Protein AF-A0A3E1ELD4-F1 (afdb_monomer_lite)

pLDDT: mean 86.4, std 18.81, range [37.28, 98.56]

Secondary structure (DSSP, 8-state):
----------------------HHHHHHHHHHHIIIIISSTTSHHHHHHTT---HHHHHHHHHHHHHHHHSPPSSS-HHHHHHHHHHHHHHHHHHHTT-TTHHHHHHHH--HHHHHHHHSPPP-

Structure (mmCIF, N/CA/C/O backbone):
data_AF-A0A3E1ELD4-F1
#
_entry.id   AF-A0A3E1ELD4-F1
#
loop_
_atom_site.group_PDB
_atom_site.id
_atom_site.type_symbol
_atom_site.label_atom_id
_atom_site.label_alt_id
_atom_site.label_comp_id
_atom_site.label_asym_id
_atom_site.label_entity_id
_atom_site.label_seq_id
_atom_site.pdbx_PDB_ins_code
_atom_site.Cartn_x
_atom_site.Cartn_y
_atom_site.Cartn_z
_atom_site.occupancy
_atom_site.B_iso_or_equiv
_atom_site.auth_seq_id
_atom_site.auth_comp_id
_atom_site.auth_asym_id
_atom_site.auth_atom_id
_atom_site.pdbx_PDB_model_num
ATOM 1 N N . MET A 1 1 ? 0.627 -42.404 -45.922 1.00 48.47 1 MET A N 1
ATOM 2 C CA . MET A 1 1 ? 2.075 -42.114 -46.015 1.00 48.47 1 MET A CA 1
ATOM 3 C C . MET A 1 1 ? 2.320 -41.205 -47.211 1.00 48.47 1 MET A C 1
ATOM 5 O O . MET A 1 1 ? 2.307 -41.692 -48.334 1.00 48.47 1 MET A O 1
ATOM 9 N N . THR A 1 2 ? 2.527 -39.903 -46.991 1.00 37.28 2 THR A N 1
ATOM 10 C CA . THR A 1 2 ? 2.892 -38.968 -48.072 1.00 37.28 2 THR A CA 1
ATOM 11 C C . THR A 1 2 ? 3.695 -37.777 -47.528 1.00 37.28 2 THR A C 1
ATOM 13 O O . THR A 1 2 ? 3.138 -36.811 -47.035 1.00 37.28 2 THR A O 1
ATOM 16 N N . LYS A 1 3 ? 5.024 -37.938 -47.601 1.00 43.53 3 LYS A N 1
ATOM 17 C CA . LYS A 1 3 ? 6.091 -36.991 -47.996 1.00 43.53 3 LYS A CA 1
ATOM 18 C C . LYS A 1 3 ? 6.227 -35.597 -47.328 1.00 43.53 3 LYS A C 1
ATOM 20 O O . LYS A 1 3 ? 5.395 -34.715 -47.468 1.00 43.53 3 LYS A O 1
ATOM 25 N N . PHE A 1 4 ? 7.417 -35.422 -46.740 1.00 55.38 4 PHE A N 1
ATOM 26 C CA . PHE A 1 4 ? 8.136 -34.211 -46.303 1.00 55.38 4 PHE A CA 1
ATOM 27 C C . PHE A 1 4 ? 8.466 -33.198 -47.428 1.00 55.38 4 PHE A C 1
ATOM 29 O O . PHE A 1 4 ? 8.809 -33.632 -48.530 1.00 55.38 4 PHE A O 1
ATOM 36 N N . LYS A 1 5 ? 8.525 -31.892 -47.088 1.00 43.91 5 LYS A N 1
ATOM 37 C CA . LYS A 1 5 ? 9.580 -30.890 -47.443 1.00 43.91 5 LYS A CA 1
ATOM 38 C C . LYS A 1 5 ? 9.200 -29.501 -46.866 1.00 43.91 5 LYS A C 1
ATOM 40 O O . LYS A 1 5 ? 8.112 -29.029 -47.150 1.00 43.91 5 LYS A O 1
ATOM 45 N N . THR A 1 6 ? 9.884 -28.953 -45.853 1.00 49.50 6 THR A N 1
ATOM 46 C CA . THR A 1 6 ? 11.137 -28.148 -45.848 1.00 49.50 6 THR A CA 1
ATOM 47 C C . THR A 1 6 ? 10.940 -26.640 -46.147 1.00 49.50 6 THR A C 1
ATOM 49 O O . THR A 1 6 ? 10.556 -26.275 -47.249 1.00 49.50 6 THR A O 1
ATOM 52 N N . THR A 1 7 ? 11.296 -25.820 -45.136 1.00 46.75 7 THR A N 1
ATOM 53 C CA . THR A 1 7 ? 11.826 -24.424 -45.120 1.00 46.75 7 THR A CA 1
ATOM 54 C C . THR A 1 7 ? 11.029 -23.242 -45.690 1.00 46.75 7 THR A C 1
ATOM 56 O O . THR A 1 7 ? 10.792 -23.186 -46.888 1.00 46.75 7 THR A O 1
ATOM 59 N N . SER A 1 8 ? 10.847 -22.186 -44.881 1.00 57.28 8 SER A N 1
ATOM 60 C CA . SER A 1 8 ? 11.549 -20.898 -45.083 1.00 57.28 8 SER A CA 1
ATOM 61 C C . SER A 1 8 ? 11.382 -19.955 -43.877 1.00 57.28 8 SER A C 1
ATOM 63 O O . SER A 1 8 ? 10.334 -19.912 -43.239 1.00 57.28 8 SER A O 1
ATOM 65 N N . VAL A 1 9 ? 12.458 -19.235 -43.571 1.00 48.66 9 VAL A N 1
ATOM 66 C CA . VAL A 1 9 ? 12.671 -18.274 -42.477 1.00 48.66 9 VAL A CA 1
ATOM 67 C C . VAL A 1 9 ? 12.462 -16.840 -43.007 1.00 48.66 9 VAL A C 1
ATOM 69 O O . VAL A 1 9 ? 12.571 -16.612 -44.208 1.00 48.66 9 VAL A O 1
ATOM 72 N N . CYS A 1 10 ? 12.260 -15.888 -42.085 1.00 42.00 10 CYS A N 1
ATOM 73 C CA . CYS A 1 10 ? 12.366 -14.423 -42.222 1.00 42.00 10 CYS A CA 1
ATOM 74 C C . CYS A 1 10 ? 11.160 -13.639 -42.771 1.00 42.00 10 CYS A C 1
ATOM 76 O O . CYS A 1 10 ? 11.019 -13.434 -43.970 1.00 42.00 10 CYS A O 1
ATOM 78 N N . ALA A 1 11 ? 10.422 -13.014 -41.848 1.00 48.72 11 A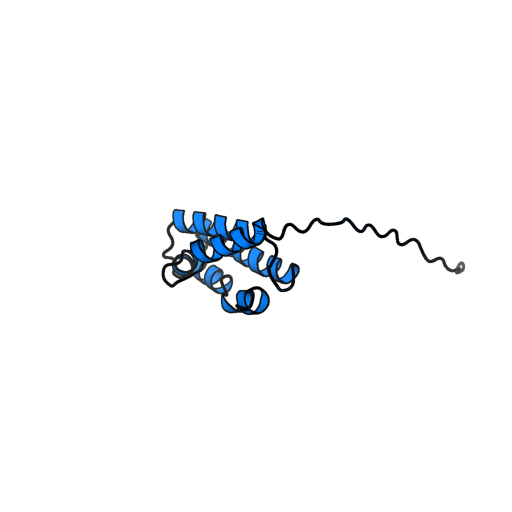LA A N 1
ATOM 79 C CA . ALA A 1 11 ? 10.103 -11.585 -41.927 1.00 48.72 11 ALA A CA 1
ATOM 80 C C . ALA A 1 11 ? 9.843 -11.049 -40.508 1.00 48.72 11 ALA A C 1
ATOM 82 O O . ALA A 1 11 ? 8.716 -11.027 -40.020 1.00 48.72 11 ALA A O 1
ATOM 83 N N . ALA A 1 12 ? 10.914 -10.652 -39.818 1.00 51.44 12 ALA A N 1
ATOM 84 C CA . ALA A 1 12 ? 10.815 -9.835 -38.617 1.00 51.44 12 ALA A CA 1
ATOM 85 C C . ALA A 1 12 ? 10.503 -8.393 -39.046 1.00 51.44 12 ALA A C 1
ATOM 87 O O . ALA A 1 12 ? 11.379 -7.701 -39.560 1.00 51.44 12 ALA A O 1
ATOM 88 N N . MET A 1 13 ? 9.263 -7.941 -38.853 1.00 55.41 13 MET A N 1
ATOM 89 C CA . MET A 1 13 ? 8.918 -6.522 -38.943 1.00 55.41 13 MET A CA 1
ATOM 90 C C . MET A 1 13 ? 8.954 -5.950 -37.526 1.00 55.41 13 MET A C 1
ATOM 92 O O . MET A 1 13 ? 8.025 -6.115 -36.738 1.00 55.41 13 MET A O 1
ATOM 96 N N . ALA A 1 14 ? 10.090 -5.348 -37.181 1.00 55.44 14 ALA A N 1
ATOM 97 C CA . ALA A 1 14 ? 10.297 -4.674 -35.911 1.00 55.44 14 ALA A CA 1
ATOM 98 C C . ALA A 1 14 ? 9.406 -3.422 -35.834 1.00 55.44 14 ALA A C 1
ATOM 100 O O . ALA A 1 14 ? 9.730 -2.382 -36.403 1.00 55.44 14 ALA A O 1
ATOM 101 N N . MET A 1 15 ? 8.287 -3.511 -35.112 1.00 54.53 15 MET A N 1
ATOM 102 C CA . MET A 1 15 ? 7.590 -2.331 -34.602 1.00 54.53 15 MET A CA 1
ATOM 103 C C . MET A 1 15 ? 8.311 -1.861 -33.342 1.00 54.53 15 MET A C 1
ATOM 105 O O . MET A 1 15 ? 8.044 -2.337 -32.242 1.00 54.53 15 MET A O 1
ATOM 109 N N . PHE A 1 16 ? 9.243 -0.923 -33.500 1.00 46.66 16 PHE A N 1
ATOM 110 C CA . PHE A 1 16 ? 9.734 -0.138 -32.375 1.00 46.66 16 PHE A CA 1
ATOM 111 C C . PHE A 1 16 ? 8.860 1.111 -32.266 1.00 46.66 16 PHE A C 1
ATOM 113 O O . PHE A 1 16 ? 9.161 2.164 -32.826 1.00 46.66 16 PHE A O 1
ATOM 120 N N . SER A 1 17 ? 7.720 0.978 -31.588 1.00 55.38 17 SER A N 1
ATOM 121 C CA . SER A 1 17 ? 6.984 2.144 -31.110 1.00 55.38 17 SER A CA 1
ATOM 122 C C . SER A 1 17 ? 7.881 2.863 -30.110 1.00 55.38 17 SER A C 1
ATOM 124 O O . SER A 1 17 ? 8.152 2.347 -29.027 1.00 55.38 17 SER A O 1
ATOM 126 N N . ALA A 1 18 ? 8.362 4.047 -30.485 1.00 52.72 18 ALA A N 1
ATOM 127 C CA . ALA A 1 18 ? 8.999 4.966 -29.559 1.00 52.72 18 ALA A CA 1
ATOM 128 C C . ALA A 1 18 ? 7.968 5.352 -28.490 1.00 52.72 18 ALA A C 1
ATOM 130 O O . ALA A 1 18 ? 7.145 6.245 -28.682 1.00 52.72 18 ALA A O 1
ATOM 131 N N . VAL A 1 19 ? 7.978 4.633 -27.367 1.00 58.56 19 VAL A N 1
ATOM 132 C CA . VAL A 1 19 ? 7.278 5.061 -26.163 1.00 58.56 19 VAL A CA 1
ATOM 133 C C . VAL A 1 19 ? 8.057 6.245 -25.605 1.00 58.56 19 VAL A C 1
ATOM 135 O O . VAL A 1 19 ? 9.112 6.095 -24.994 1.00 58.56 19 VAL A O 1
ATOM 138 N N . SER A 1 20 ? 7.553 7.448 -25.868 1.00 50.31 20 SER A N 1
ATOM 139 C CA . SER A 1 20 ? 7.991 8.667 -25.197 1.00 50.31 20 SER A CA 1
ATOM 140 C C . SER A 1 20 ? 7.826 8.458 -23.697 1.00 50.31 20 SER A C 1
ATOM 142 O O . SER A 1 20 ? 6.716 8.427 -23.164 1.00 50.31 20 SER A O 1
ATOM 144 N N . VAL A 1 21 ? 8.942 8.218 -23.020 1.00 52.69 21 VAL A N 1
ATOM 145 C CA . VAL A 1 21 ? 8.957 7.907 -21.600 1.00 52.69 21 VAL A CA 1
ATOM 146 C C . VAL A 1 21 ? 8.877 9.237 -20.837 1.00 52.69 21 VAL A C 1
ATOM 148 O O . VAL A 1 21 ? 9.843 9.979 -20.689 1.00 52.69 21 VAL A O 1
ATOM 151 N N . SER A 1 22 ? 7.667 9.611 -20.421 1.00 47.19 22 SER A N 1
ATOM 152 C CA . SER A 1 22 ? 7.446 10.768 -19.548 1.00 47.19 22 SER A CA 1
ATOM 153 C C . SER A 1 22 ? 7.812 10.391 -18.109 1.00 47.19 22 SER A C 1
ATOM 155 O O . SER A 1 22 ? 6.970 9.920 -17.353 1.00 47.19 22 SER A O 1
ATOM 157 N N . TYR A 1 23 ? 9.075 10.594 -17.724 1.00 51.62 23 TYR A N 1
ATOM 158 C CA . TYR A 1 23 ? 9.594 10.297 -16.373 1.00 51.62 23 TYR A CA 1
ATOM 159 C C . TYR A 1 23 ? 9.145 11.292 -15.278 1.00 51.62 23 TYR A C 1
ATOM 161 O O . TYR A 1 23 ? 9.459 11.094 -14.113 1.00 51.62 23 TYR A O 1
ATOM 169 N N . GLY A 1 24 ? 8.416 12.365 -15.614 1.00 55.03 24 GLY A N 1
ATOM 170 C CA . GLY A 1 24 ? 8.059 13.416 -14.646 1.00 55.03 24 GLY A CA 1
ATOM 171 C C . GLY A 1 24 ? 6.798 13.140 -13.819 1.00 55.03 24 GLY A C 1
ATOM 172 O O . GLY A 1 24 ? 6.809 13.283 -12.603 1.00 55.03 24 GLY A O 1
ATOM 173 N N . ALA A 1 25 ? 5.702 12.729 -14.462 1.00 60.53 25 ALA A N 1
ATOM 174 C CA . ALA A 1 25 ? 4.395 12.644 -13.800 1.00 60.53 25 ALA A CA 1
ATOM 175 C C . ALA A 1 25 ? 4.230 11.398 -12.907 1.00 60.53 25 ALA A C 1
ATOM 177 O O . ALA A 1 25 ? 3.527 11.446 -11.900 1.00 60.53 25 ALA A O 1
ATOM 178 N N . GLY A 1 26 ? 4.880 10.282 -13.259 1.00 74.00 26 GLY A N 1
ATOM 179 C CA . GLY A 1 26 ? 4.792 9.033 -12.492 1.00 74.00 26 GLY A CA 1
ATOM 180 C C . GLY A 1 26 ? 5.510 9.107 -11.143 1.00 74.00 26 GLY A C 1
ATOM 181 O O . GLY A 1 26 ? 4.979 8.651 -10.132 1.00 74.00 26 GLY A O 1
ATOM 182 N N . ASP A 1 27 ? 6.681 9.742 -11.109 1.00 83.19 27 ASP A N 1
ATOM 183 C CA . ASP A 1 27 ? 7.501 9.857 -9.902 1.00 83.19 27 ASP A CA 1
ATOM 184 C C . ASP A 1 27 ? 6.816 10.671 -8.800 1.00 83.19 27 ASP A C 1
ATOM 186 O O . ASP A 1 27 ? 6.896 10.315 -7.621 1.00 83.19 27 ASP A O 1
ATOM 190 N N . ASP A 1 28 ? 6.139 11.760 -9.159 1.00 90.19 28 ASP A N 1
ATOM 191 C CA . ASP A 1 28 ? 5.432 12.591 -8.186 1.00 90.19 28 ASP A CA 1
ATOM 192 C C . ASP A 1 28 ? 4.183 11.887 -7.650 1.00 90.19 28 ASP A C 1
ATOM 194 O O . ASP A 1 28 ? 3.992 11.863 -6.434 1.00 90.19 28 ASP A O 1
ATOM 198 N N . ALA A 1 29 ? 3.434 11.179 -8.503 1.00 93.56 29 ALA A N 1
ATOM 199 C CA . ALA A 1 29 ? 2.315 10.341 -8.070 1.00 93.56 29 ALA A CA 1
ATOM 200 C C . ALA A 1 29 ? 2.754 9.252 -7.071 1.00 93.56 29 ALA A C 1
ATOM 202 O O . ALA A 1 29 ? 2.087 9.026 -6.059 1.00 93.56 29 ALA A O 1
ATOM 203 N N . ILE A 1 30 ? 3.911 8.616 -7.302 1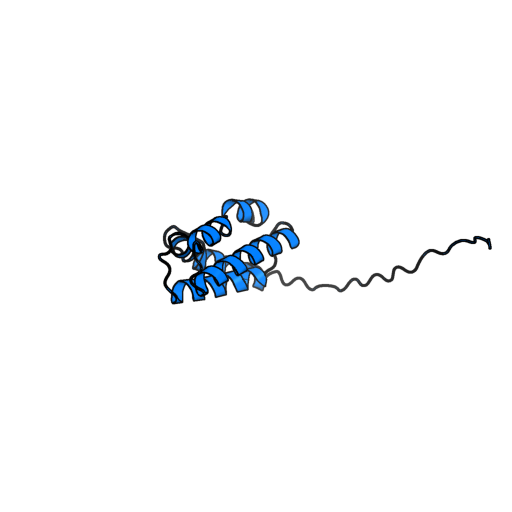.00 95.75 30 ILE A N 1
ATOM 204 C CA . ILE A 1 30 ? 4.484 7.642 -6.362 1.00 95.75 30 ILE A CA 1
ATOM 205 C C . ILE A 1 30 ? 4.875 8.324 -5.048 1.00 95.75 30 ILE A C 1
ATOM 207 O O . ILE A 1 30 ? 4.563 7.812 -3.973 1.00 95.75 30 ILE A O 1
ATOM 211 N N . LYS A 1 31 ? 5.545 9.484 -5.091 1.00 95.19 31 LYS A N 1
ATOM 212 C CA . LYS A 1 31 ? 5.929 10.221 -3.871 1.00 95.19 31 LYS A CA 1
ATOM 213 C C . LYS A 1 31 ? 4.708 10.632 -3.055 1.00 95.19 31 LYS A C 1
ATOM 215 O O . LYS A 1 31 ? 4.757 10.538 -1.828 1.00 95.19 31 LYS A O 1
ATOM 220 N N . GLU A 1 32 ? 3.649 11.095 -3.707 1.00 96.94 32 GLU A N 1
ATOM 221 C CA . GLU A 1 32 ? 2.389 11.462 -3.064 1.00 96.94 32 GLU A CA 1
ATOM 222 C C . GLU A 1 32 ? 1.708 10.249 -2.441 1.00 96.94 32 GLU A C 1
ATOM 224 O O . GLU A 1 32 ? 1.395 10.295 -1.254 1.00 96.94 32 GLU A O 1
ATOM 229 N N . ALA A 1 33 ? 1.582 9.138 -3.174 1.00 97.56 33 ALA A N 1
ATOM 230 C CA . ALA A 1 33 ? 1.040 7.891 -2.639 1.00 97.56 33 ALA A CA 1
ATOM 231 C C . ALA A 1 33 ? 1.831 7.396 -1.427 1.00 97.56 33 ALA A C 1
ATOM 233 O O . ALA A 1 33 ? 1.257 7.055 -0.393 1.00 97.56 33 ALA A O 1
ATOM 234 N N . MET A 1 34 ? 3.163 7.418 -1.502 1.00 97.31 34 MET A N 1
ATOM 235 C CA . MET A 1 34 ? 4.005 7.008 -0.384 1.00 97.31 34 MET A CA 1
ATOM 236 C C . MET A 1 34 ? 3.834 7.930 0.825 1.00 97.31 34 MET A C 1
ATOM 238 O O . MET A 1 34 ? 3.693 7.439 1.942 1.00 97.31 34 MET A O 1
ATOM 242 N N . LYS A 1 35 ? 3.831 9.255 0.635 1.00 97.00 35 LYS A N 1
ATOM 243 C CA . LYS A 1 35 ? 3.691 10.222 1.736 1.00 97.00 35 LYS A CA 1
ATOM 244 C C . LYS A 1 35 ? 2.291 10.222 2.350 1.00 97.00 35 LYS A C 1
ATOM 246 O O . LYS A 1 35 ? 2.193 10.268 3.569 1.00 97.00 35 LYS A O 1
ATOM 251 N N . GLY A 1 36 ? 1.248 10.200 1.526 1.00 94.94 36 GLY A N 1
ATOM 252 C CA . GLY A 1 36 ? -0.143 10.307 1.962 1.00 94.94 36 GLY A CA 1
ATOM 253 C C . GLY A 1 36 ? -0.761 8.980 2.399 1.00 94.94 36 GLY A C 1
ATOM 254 O O . GLY A 1 36 ? -1.630 8.973 3.264 1.00 94.94 36 GLY A O 1
ATOM 255 N N . GLY A 1 37 ? -0.306 7.856 1.837 1.00 97.19 37 GLY A N 1
ATOM 256 C CA . GLY A 1 37 ? -0.887 6.537 2.090 1.00 97.19 37 GLY A CA 1
ATOM 257 C C . GLY A 1 37 ? -0.062 5.629 3.002 1.00 97.19 37 GLY A C 1
ATOM 258 O O . GLY A 1 37 ? -0.639 4.956 3.851 1.00 97.19 37 GLY A O 1
ATOM 259 N N . PHE A 1 38 ? 1.269 5.598 2.853 1.00 97.94 38 PHE A N 1
ATOM 260 C CA . PHE A 1 38 ? 2.094 4.487 3.371 1.00 97.94 38 PHE A CA 1
ATOM 261 C C . PHE A 1 38 ? 3.177 4.877 4.387 1.00 97.94 38 PHE A C 1
ATOM 263 O O . PHE A 1 38 ? 3.767 4.005 5.025 1.00 97.94 38 PHE A O 1
ATOM 270 N N . LYS A 1 39 ? 3.504 6.165 4.531 1.00 96.06 39 LYS A N 1
ATOM 271 C CA . LYS A 1 39 ? 4.647 6.601 5.341 1.00 96.06 39 LYS A CA 1
ATOM 272 C C . LYS A 1 39 ? 4.239 6.986 6.763 1.00 96.06 39 LYS A C 1
ATOM 274 O O . LYS A 1 39 ? 3.511 7.952 6.956 1.00 96.06 39 LYS A O 1
ATOM 279 N N . GLY A 1 40 ? 4.853 6.324 7.742 1.00 94.50 40 GLY A N 1
ATOM 280 C CA . GLY A 1 40 ? 4.749 6.662 9.164 1.00 94.50 40 GLY A CA 1
ATOM 281 C C . GLY A 1 40 ? 3.725 5.817 9.921 1.00 94.50 40 GLY A C 1
ATOM 282 O O . GLY A 1 40 ? 2.898 5.125 9.324 1.00 94.50 40 GLY A O 1
ATOM 283 N N . ASP A 1 41 ? 3.789 5.895 11.249 1.00 92.94 41 ASP A N 1
ATOM 284 C CA . ASP A 1 41 ? 3.008 5.045 12.160 1.00 92.94 41 ASP A CA 1
ATOM 285 C C . ASP A 1 41 ? 1.526 5.436 12.249 1.00 92.94 41 ASP A C 1
ATOM 287 O O . ASP A 1 41 ? 0.708 4.681 12.759 1.00 92.94 41 ASP A O 1
ATOM 291 N N . THR A 1 42 ? 1.166 6.602 11.715 1.00 93.38 42 THR A N 1
ATOM 292 C CA . THR A 1 42 ? -0.215 7.095 11.613 1.00 93.38 42 THR A CA 1
ATOM 293 C C . THR A 1 42 ? -0.726 7.103 10.171 1.00 93.38 42 THR A C 1
ATOM 295 O O . THR A 1 42 ? -1.727 7.747 9.867 1.00 93.38 42 THR A O 1
ATOM 298 N N . SER A 1 43 ? -0.027 6.420 9.258 1.00 98.12 43 SER A N 1
ATOM 299 C CA . SER A 1 43 ? -0.417 6.345 7.848 1.00 98.12 43 SER A CA 1
ATOM 300 C C . SER A 1 43 ? -1.726 5.580 7.642 1.00 98.12 43 SER A C 1
ATOM 302 O O . SER A 1 43 ? -2.092 4.712 8.437 1.00 98.12 43 SER A O 1
ATOM 304 N N . LEU A 1 44 ? -2.405 5.852 6.523 1.00 98.56 44 LEU A N 1
ATOM 305 C CA . LEU A 1 44 ? -3.635 5.150 6.144 1.00 98.56 44 LEU A CA 1
ATOM 306 C C . LEU A 1 44 ? -3.409 3.640 6.028 1.00 98.56 44 LEU A C 1
ATOM 308 O O . LEU A 1 44 ? -4.226 2.860 6.505 1.00 98.56 44 LEU A O 1
ATOM 312 N N . ALA A 1 45 ? -2.278 3.225 5.451 1.00 98.31 45 ALA A N 1
ATOM 313 C CA . ALA A 1 45 ? -1.898 1.821 5.362 1.00 98.31 45 ALA A CA 1
ATOM 314 C C . ALA A 1 45 ? -1.745 1.184 6.753 1.00 98.31 45 ALA A C 1
ATOM 316 O O . ALA A 1 45 ? -2.231 0.081 6.976 1.00 98.31 45 ALA A O 1
ATOM 317 N N . LYS A 1 46 ? -1.132 1.885 7.715 1.00 98.06 46 LYS A N 1
ATOM 318 C CA . LYS A 1 46 ? -0.990 1.386 9.090 1.00 98.06 46 LYS A CA 1
ATOM 319 C C . LYS A 1 46 ? -2.345 1.259 9.789 1.00 98.06 46 LYS A C 1
ATOM 321 O O . LYS A 1 46 ? -2.625 0.214 10.372 1.00 98.06 46 LYS A O 1
ATOM 326 N N . LEU A 1 47 ? -3.208 2.269 9.669 1.00 98.25 47 LEU A N 1
ATOM 327 C CA . LEU A 1 47 ? -4.579 2.216 10.187 1.00 98.25 47 LEU A CA 1
ATOM 328 C C . LEU A 1 47 ? -5.384 1.071 9.556 1.00 98.25 47 LEU A C 1
ATOM 330 O O . LEU A 1 47 ? -6.125 0.383 10.257 1.00 98.25 47 LEU A O 1
ATOM 334 N N . ALA A 1 48 ? -5.220 0.839 8.252 1.00 98.19 48 ALA A N 1
ATOM 335 C CA . ALA A 1 48 ? -5.893 -0.229 7.521 1.00 98.19 48 ALA A CA 1
ATOM 336 C C . ALA A 1 48 ? -5.436 -1.621 7.979 1.00 98.19 48 ALA A C 1
ATOM 338 O O . ALA A 1 48 ? -6.282 -2.463 8.277 1.00 98.19 48 ALA A O 1
ATOM 339 N N . SER A 1 49 ? -4.124 -1.840 8.123 1.00 98.12 49 SER A N 1
ATOM 340 C CA . SER A 1 49 ? -3.558 -3.088 8.657 1.00 98.12 49 SER A CA 1
ATOM 341 C C . SER A 1 49 ? -4.022 -3.387 10.085 1.00 98.12 49 SER A C 1
ATOM 343 O O . SER A 1 49 ? -4.213 -4.541 10.453 1.00 98.12 49 SER A O 1
ATOM 345 N N . GLU A 1 50 ? -4.244 -2.351 10.897 1.00 97.25 50 GLU A N 1
ATOM 346 C CA . GLU A 1 50 ? -4.739 -2.492 12.272 1.00 97.25 50 GLU A CA 1
ATOM 347 C C . GLU A 1 50 ? -6.267 -2.620 12.372 1.00 97.25 50 GLU A C 1
ATOM 349 O O . GLU A 1 50 ? -6.794 -2.767 13.474 1.00 97.25 50 GLU A O 1
ATOM 354 N N . GLY A 1 51 ? -6.993 -2.536 11.250 1.00 97.12 51 GLY A N 1
ATOM 355 C CA . GLY A 1 51 ? -8.459 -2.542 11.237 1.00 97.12 51 GLY A CA 1
ATOM 356 C C . GLY A 1 51 ? -9.090 -1.290 11.860 1.00 97.12 51 GLY A C 1
ATOM 357 O O . GLY A 1 51 ? -10.245 -1.323 12.272 1.00 97.12 51 GLY A O 1
ATOM 358 N N . LYS A 1 52 ? -8.331 -0.193 11.950 1.00 97.19 52 LYS A N 1
ATOM 359 C CA . LYS A 1 52 ? -8.750 1.092 12.536 1.00 97.19 52 LYS A CA 1
ATOM 360 C C . LYS A 1 52 ? -9.075 2.160 11.492 1.00 97.19 52 LYS A C 1
ATOM 362 O O . LYS A 1 52 ? -9.539 3.235 11.858 1.00 97.19 52 LYS A O 1
ATOM 367 N N . ALA A 1 53 ? -8.801 1.894 10.215 1.00 97.62 53 ALA A N 1
ATOM 368 C CA . ALA A 1 53 ? -9.106 2.821 9.133 1.00 97.62 53 ALA A CA 1
ATOM 369 C C . ALA A 1 53 ? -10.619 3.031 9.000 1.00 97.62 53 ALA A C 1
ATOM 371 O O . ALA A 1 53 ? -11.402 2.080 8.982 1.00 97.62 53 ALA A O 1
ATOM 372 N N . THR A 1 54 ? -11.027 4.289 8.865 1.00 97.75 54 THR A N 1
ATOM 373 C CA . THR A 1 54 ? -12.405 4.640 8.517 1.00 97.75 54 THR A CA 1
ATOM 374 C C . THR A 1 54 ? -12.692 4.330 7.043 1.00 97.75 54 THR A C 1
ATOM 376 O O . THR A 1 54 ? -11.784 4.095 6.243 1.00 97.75 54 THR A O 1
ATOM 379 N N . LYS A 1 55 ? -13.966 4.385 6.635 1.00 97.44 55 LYS A N 1
ATOM 380 C CA . LYS A 1 55 ? -14.334 4.264 5.211 1.00 97.44 55 LYS A CA 1
ATOM 381 C C . LYS A 1 55 ? -13.664 5.337 4.346 1.00 97.44 55 LYS A C 1
ATOM 383 O O . LYS A 1 55 ? -13.255 5.047 3.226 1.00 97.44 55 LYS A O 1
ATOM 388 N N . GLU A 1 56 ? -13.527 6.556 4.866 1.00 97.94 56 GLU A N 1
ATOM 389 C CA . GLU A 1 56 ? -12.841 7.648 4.169 1.00 97.94 56 GLU A CA 1
ATOM 390 C C . GLU A 1 56 ? -11.338 7.387 4.037 1.00 97.94 56 GLU A C 1
ATOM 392 O O . GLU A 1 56 ? -10.757 7.669 2.988 1.00 97.94 56 GLU A O 1
ATOM 397 N N . ASP A 1 57 ? -10.712 6.814 5.067 1.00 98.38 57 ASP A N 1
ATOM 398 C CA . ASP A 1 57 ? -9.299 6.430 5.023 1.00 98.38 57 ASP A CA 1
ATOM 399 C C . ASP A 1 57 ? -9.053 5.348 3.973 1.00 98.38 57 ASP A C 1
ATOM 401 O O . ASP A 1 57 ? -8.124 5.465 3.175 1.00 98.38 57 ASP A O 1
ATOM 405 N N . ILE A 1 58 ? -9.916 4.327 3.925 1.00 98.56 58 ILE A N 1
ATOM 406 C CA . ILE A 1 58 ? -9.837 3.248 2.932 1.00 98.56 58 ILE A CA 1
ATOM 407 C C . ILE A 1 58 ? -10.023 3.812 1.515 1.00 98.56 58 ILE A C 1
ATOM 409 O O . ILE A 1 58 ? -9.257 3.463 0.618 1.00 98.56 58 ILE A O 1
ATOM 413 N N . ALA A 1 59 ? -10.971 4.732 1.309 1.00 98.31 59 ALA A N 1
ATOM 414 C CA . ALA A 1 59 ? -11.184 5.374 0.011 1.00 98.31 59 ALA A CA 1
ATOM 415 C C . ALA A 1 59 ? -9.969 6.208 -0.442 1.00 98.31 59 ALA A C 1
ATOM 417 O O . ALA A 1 59 ? -9.545 6.119 -1.596 1.00 98.31 59 ALA A O 1
ATOM 418 N N . LYS A 1 60 ? -9.355 6.981 0.466 1.00 98.31 60 LYS A N 1
ATOM 419 C CA . LYS A 1 60 ? -8.116 7.729 0.176 1.00 98.31 60 LYS A CA 1
ATOM 420 C C . LYS A 1 60 ? -6.952 6.787 -0.131 1.00 98.31 60 LYS A C 1
ATOM 422 O O . LYS A 1 60 ? -6.215 7.003 -1.090 1.00 98.31 60 LYS A O 1
ATOM 427 N N . LEU A 1 61 ? -6.805 5.720 0.652 1.00 98.56 61 LEU A N 1
ATOM 428 C CA . LEU A 1 61 ? -5.779 4.703 0.443 1.00 98.56 61 LEU A CA 1
ATOM 429 C C . LEU A 1 61 ? -5.937 4.013 -0.915 1.00 98.56 61 LEU A C 1
ATOM 431 O O . LEU A 1 61 ? -4.946 3.827 -1.618 1.00 98.56 61 LEU A O 1
ATOM 435 N N . LYS A 1 62 ? -7.171 3.701 -1.324 1.00 98.38 62 LYS A N 1
ATOM 436 C CA . LYS A 1 62 ? -7.467 3.169 -2.656 1.00 98.38 62 LYS A CA 1
ATOM 437 C C . LYS A 1 62 ? -7.020 4.108 -3.763 1.00 98.38 62 LYS A C 1
ATOM 439 O O . LYS A 1 62 ? -6.333 3.660 -4.673 1.00 98.38 62 LYS A O 1
ATOM 444 N N . ALA A 1 63 ? -7.340 5.397 -3.664 1.00 98.31 63 ALA A N 1
ATOM 445 C CA . ALA A 1 63 ? -6.917 6.380 -4.659 1.00 98.31 63 ALA A CA 1
ATOM 446 C C . ALA A 1 63 ? -5.382 6.432 -4.801 1.00 98.31 63 ALA A C 1
ATOM 448 O O . ALA A 1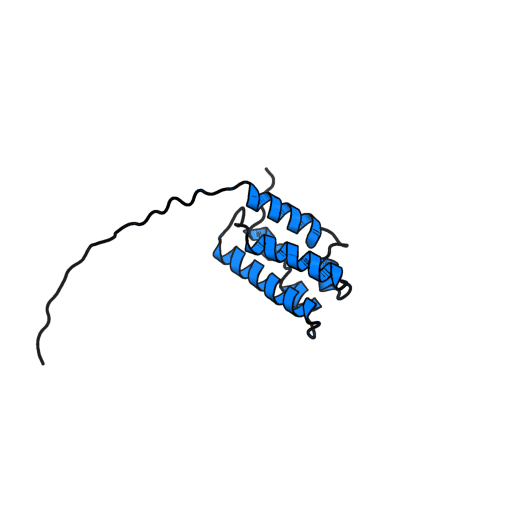 63 ? -4.862 6.500 -5.916 1.00 98.31 63 ALA A O 1
ATOM 449 N N . TYR A 1 64 ? -4.647 6.321 -3.688 1.00 98.44 64 TYR A N 1
ATOM 450 C CA . TYR A 1 64 ? -3.186 6.206 -3.722 1.00 98.44 64 TYR A CA 1
ATOM 451 C C . TYR A 1 64 ? -2.698 4.885 -4.328 1.00 98.44 64 TYR A C 1
ATOM 453 O O . TYR A 1 64 ? -1.714 4.877 -5.058 1.00 98.44 64 TYR A O 1
ATOM 461 N N . VAL A 1 65 ? -3.360 3.757 -4.070 1.00 98.12 65 VAL A N 1
ATOM 462 C CA . VAL A 1 65 ? -3.000 2.482 -4.713 1.00 98.12 65 VAL A CA 1
ATOM 463 C C . VAL A 1 65 ? -3.266 2.526 -6.220 1.00 98.12 65 VAL A C 1
ATOM 465 O O . VAL A 1 65 ? -2.427 2.088 -7.003 1.00 98.12 65 VAL A O 1
ATOM 468 N N . GLU A 1 66 ? -4.374 3.124 -6.653 1.00 97.38 66 GLU A N 1
ATOM 469 C CA . GLU A 1 66 ? -4.685 3.306 -8.073 1.00 97.38 66 GLU A CA 1
ATOM 470 C C . GLU A 1 66 ? -3.664 4.199 -8.788 1.00 97.38 66 GLU A C 1
ATOM 472 O O . GLU A 1 66 ? -3.354 3.957 -9.958 1.00 97.38 66 GLU A O 1
ATOM 477 N N . SER A 1 67 ? -3.120 5.219 -8.113 1.00 96.50 67 SER A N 1
ATOM 478 C CA . SER A 1 67 ? -2.054 6.039 -8.694 1.00 96.50 67 SER A CA 1
ATOM 479 C C . SER A 1 67 ? -0.751 5.252 -8.855 1.00 96.50 67 SER A C 1
ATOM 481 O O . SER A 1 67 ? -0.078 5.413 -9.872 1.00 96.50 67 SER A O 1
ATOM 483 N N . LEU A 1 68 ? -0.434 4.334 -7.932 1.00 96.06 68 LEU A N 1
ATOM 484 C CA . LEU A 1 68 ? 0.723 3.439 -8.052 1.00 96.06 68 LEU A CA 1
ATOM 485 C C . LEU A 1 68 ? 0.591 2.466 -9.228 1.00 96.06 68 LEU A C 1
ATOM 487 O O . LEU A 1 68 ? 1.554 2.294 -9.970 1.00 96.06 68 LEU A O 1
ATOM 491 N N . VAL A 1 69 ? -0.589 1.871 -9.437 1.00 95.44 69 VAL A N 1
ATOM 492 C CA . VAL A 1 69 ? -0.850 0.959 -10.572 1.00 95.44 69 VAL A CA 1
ATOM 493 C C . VAL A 1 69 ? -0.659 1.668 -11.918 1.00 95.44 69 VAL A C 1
ATOM 495 O O . VAL A 1 69 ? -0.196 1.066 -12.883 1.00 95.44 69 VAL A O 1
ATOM 498 N N . LYS A 1 70 ? -1.014 2.957 -11.993 1.00 94.38 70 LYS A N 1
ATOM 499 C CA . LYS A 1 70 ? -0.867 3.781 -13.206 1.00 94.38 70 LYS A CA 1
ATOM 500 C C . LYS A 1 70 ? 0.563 4.289 -13.417 1.00 94.38 70 LYS A C 1
ATOM 502 O O . LYS A 1 70 ? 0.893 4.718 -14.522 1.00 94.38 70 LYS A O 1
ATOM 507 N N . ALA A 1 71 ? 1.390 4.284 -12.376 1.00 93.81 71 ALA A N 1
ATOM 508 C CA . ALA A 1 71 ? 2.772 4.731 -12.444 1.00 93.81 71 ALA A CA 1
ATOM 509 C C . ALA A 1 71 ? 3.705 3.608 -12.923 1.00 93.81 71 ALA A C 1
ATOM 511 O O . ALA A 1 71 ? 3.428 2.423 -12.745 1.00 93.81 71 ALA A O 1
ATOM 512 N N . LYS A 1 72 ? 4.845 3.995 -13.502 1.00 93.25 72 LYS A N 1
ATOM 513 C CA . LYS A 1 72 ? 5.964 3.081 -13.763 1.00 93.25 72 LYS A CA 1
ATOM 514 C C . LYS A 1 72 ? 6.900 3.044 -12.554 1.00 93.25 72 LYS A C 1
ATOM 516 O O . LYS A 1 72 ? 7.076 4.090 -11.926 1.00 93.25 72 LYS A O 1
ATOM 521 N N . PRO A 1 73 ? 7.525 1.897 -12.234 1.00 95.06 73 PRO A N 1
ATOM 522 C CA . PRO A 1 73 ? 8.515 1.850 -11.172 1.00 95.06 73 PRO A CA 1
ATOM 523 C C . PRO A 1 73 ? 9.710 2.752 -11.527 1.00 95.06 73 PRO A C 1
ATOM 525 O O . PRO A 1 73 ? 10.172 2.740 -12.668 1.00 95.06 73 PRO A O 1
ATOM 528 N N . PRO A 1 74 ? 10.268 3.508 -10.569 1.00 92.81 74 PRO A N 1
ATOM 529 C CA . PRO A 1 74 ? 11.422 4.363 -10.841 1.00 92.81 74 PRO A CA 1
ATOM 530 C C . PRO A 1 74 ? 12.714 3.542 -10.997 1.00 92.81 74 PRO A C 1
ATOM 532 O O . PRO A 1 74 ? 13.675 4.002 -11.612 1.00 92.81 74 PRO A O 1
ATOM 535 N N . VAL A 1 75 ? 12.746 2.328 -10.432 1.00 94.12 75 VAL A N 1
ATOM 536 C CA . VAL A 1 75 ? 13.790 1.308 -10.606 1.00 94.12 75 VAL A CA 1
ATOM 537 C C . VAL A 1 75 ? 13.174 -0.096 -10.506 1.00 94.12 75 VAL A C 1
ATOM 539 O O . VAL A 1 75 ? 12.126 -0.277 -9.885 1.00 94.12 75 VAL A O 1
ATOM 542 N N . GLY A 1 76 ? 13.844 -1.100 -11.072 1.00 94.62 76 GLY A N 1
ATOM 543 C CA . GLY A 1 76 ? 13.363 -2.485 -11.084 1.00 94.62 76 GLY A CA 1
ATOM 544 C C . GLY A 1 76 ? 12.473 -2.801 -12.289 1.00 94.62 76 GLY A C 1
ATOM 545 O O . GLY A 1 76 ? 12.433 -2.040 -13.250 1.00 94.62 76 GLY A O 1
ATOM 546 N N . ASP A 1 77 ? 11.809 -3.954 -12.241 1.00 96.12 77 ASP A N 1
ATOM 547 C CA . ASP A 1 77 ? 11.042 -4.514 -13.359 1.00 96.12 77 ASP A CA 1
ATOM 548 C C . ASP A 1 77 ? 9.540 -4.160 -13.305 1.00 96.12 77 ASP A C 1
ATOM 550 O O . ASP A 1 77 ? 8.925 -4.177 -12.233 1.00 96.12 77 ASP A O 1
ATOM 554 N N . ASP A 1 78 ? 8.947 -3.884 -14.472 1.00 95.69 78 ASP A N 1
ATOM 555 C CA . ASP A 1 78 ? 7.535 -3.507 -14.630 1.00 95.69 78 ASP A CA 1
ATOM 556 C C . ASP A 1 78 ? 6.573 -4.631 -14.203 1.00 95.69 78 ASP A C 1
ATOM 558 O O . ASP A 1 78 ? 5.517 -4.351 -13.628 1.00 95.69 78 ASP A O 1
ATOM 562 N N . ALA A 1 79 ? 6.915 -5.903 -14.441 1.00 97.00 79 ALA A N 1
ATOM 563 C CA . ALA A 1 79 ? 6.074 -7.027 -14.034 1.00 97.00 79 ALA A CA 1
ATOM 564 C C . ALA A 1 79 ? 6.077 -7.190 -12.509 1.00 97.00 79 ALA A C 1
ATOM 566 O O . ALA A 1 79 ? 5.012 -7.369 -11.917 1.00 97.00 79 ALA A O 1
ATOM 567 N N . SER A 1 80 ? 7.238 -7.033 -11.862 1.00 97.56 80 SER A N 1
ATOM 568 C CA . SER A 1 80 ? 7.325 -7.029 -10.394 1.00 97.56 80 SER A CA 1
ATOM 569 C C . SER A 1 80 ? 6.519 -5.884 -9.767 1.00 97.56 80 SER A C 1
ATOM 571 O O . SER A 1 80 ? 5.814 -6.087 -8.775 1.00 97.56 80 SER A O 1
ATOM 573 N N . TRP A 1 81 ? 6.561 -4.691 -10.371 1.00 97.62 81 TRP A N 1
ATOM 574 C CA . TRP A 1 81 ? 5.760 -3.547 -9.928 1.00 97.62 81 TRP A CA 1
ATOM 575 C C . TRP A 1 81 ? 4.259 -3.820 -10.049 1.00 97.62 81 TRP A C 1
ATOM 577 O O . TRP A 1 81 ? 3.498 -3.606 -9.099 1.00 97.62 81 TRP A O 1
ATOM 587 N N . LYS A 1 82 ? 3.835 -4.336 -11.207 1.00 96.88 82 LYS A N 1
ATOM 588 C CA . LYS A 1 82 ? 2.443 -4.696 -11.477 1.00 96.88 82 LYS A CA 1
ATOM 589 C C . LYS A 1 82 ? 1.932 -5.739 -10.486 1.00 96.88 82 LYS A C 1
ATOM 591 O O . LYS A 1 82 ? 0.885 -5.532 -9.887 1.00 96.88 82 LYS A O 1
ATOM 596 N N . GLU A 1 83 ? 2.686 -6.809 -10.248 1.00 97.62 83 GLU A N 1
ATOM 597 C CA . GLU A 1 83 ? 2.309 -7.862 -9.297 1.00 97.62 83 GLU A CA 1
ATOM 598 C C . GLU A 1 83 ? 2.032 -7.290 -7.897 1.00 97.62 83 GLU A C 1
ATOM 600 O O . GLU A 1 83 ? 0.983 -7.545 -7.299 1.00 97.62 83 GLU A O 1
ATOM 605 N N . LYS A 1 84 ? 2.947 -6.459 -7.385 1.00 97.56 84 LYS A N 1
ATOM 606 C CA . LYS A 1 84 ? 2.834 -5.870 -6.043 1.00 97.56 84 LYS A CA 1
ATOM 607 C C . LYS A 1 84 ? 1.681 -4.867 -5.945 1.00 97.56 84 LYS A C 1
ATOM 609 O O . LYS A 1 84 ? 0.947 -4.866 -4.957 1.00 97.56 84 LYS A O 1
ATOM 614 N N . THR A 1 85 ? 1.501 -4.015 -6.953 1.00 97.69 85 THR A N 1
ATOM 615 C CA . THR A 1 85 ? 0.431 -3.002 -6.957 1.00 97.69 85 THR A CA 1
ATOM 616 C C . THR A 1 85 ? -0.957 -3.613 -7.187 1.00 97.69 85 THR A C 1
ATOM 618 O O . THR A 1 85 ? -1.937 -3.160 -6.590 1.00 97.69 85 THR A O 1
ATOM 621 N N . GLU A 1 86 ? -1.064 -4.704 -7.946 1.00 97.12 86 GLU A N 1
ATOM 622 C CA . GLU A 1 86 ? -2.301 -5.484 -8.065 1.00 97.12 86 GLU A CA 1
ATOM 623 C C . GLU A 1 86 ? -2.653 -6.215 -6.764 1.00 97.12 86 GLU A C 1
ATOM 625 O O . GLU A 1 86 ? -3.827 -6.258 -6.387 1.00 97.12 86 GLU A O 1
ATOM 630 N N . ALA A 1 87 ? -1.662 -6.755 -6.045 1.00 98.12 87 ALA A N 1
ATOM 631 C CA . ALA A 1 87 ? -1.882 -7.344 -4.724 1.00 98.12 87 ALA A CA 1
ATOM 632 C C . ALA A 1 87 ? -2.438 -6.305 -3.733 1.00 98.12 87 ALA A C 1
ATOM 634 O O . ALA A 1 87 ? -3.426 -6.577 -3.048 1.00 98.12 87 ALA A O 1
ATOM 635 N N . LEU A 1 88 ? -1.875 -5.090 -3.725 1.00 98.31 88 LEU A N 1
ATOM 636 C CA . LEU A 1 88 ? -2.412 -3.964 -2.955 1.00 98.31 88 LEU A CA 1
ATOM 637 C C . LEU A 1 88 ? -3.845 -3.616 -3.372 1.00 98.31 88 LEU A C 1
ATOM 639 O O . LEU A 1 88 ? -4.703 -3.449 -2.512 1.00 98.31 88 LEU A O 1
ATOM 643 N N . THR A 1 89 ? -4.123 -3.552 -4.676 1.00 98.25 89 THR A N 1
ATOM 644 C CA . THR A 1 89 ? -5.460 -3.220 -5.200 1.00 98.25 89 THR A CA 1
ATOM 645 C C . THR A 1 89 ? -6.512 -4.210 -4.706 1.00 98.25 89 THR A C 1
ATOM 647 O O . THR A 1 89 ? -7.559 -3.807 -4.200 1.00 98.25 89 THR A O 1
ATOM 650 N N . LYS A 1 90 ? -6.219 -5.514 -4.788 1.00 98.06 90 LYS A N 1
ATOM 651 C CA . LYS A 1 90 ? -7.113 -6.573 -4.295 1.00 98.06 90 LYS A CA 1
ATOM 652 C C . LYS A 1 90 ? -7.325 -6.474 -2.785 1.00 98.06 90 LYS A C 1
ATOM 654 O O . LYS A 1 90 ? -8.453 -6.609 -2.319 1.00 98.06 90 LYS A O 1
ATOM 659 N N . ALA A 1 91 ? -6.263 -6.212 -2.025 1.00 98.44 91 ALA A N 1
ATOM 660 C CA . ALA A 1 91 ? -6.361 -6.112 -0.576 1.00 98.44 91 ALA A CA 1
ATOM 661 C C . ALA A 1 91 ? -7.144 -4.870 -0.114 1.00 98.44 91 ALA A C 1
ATOM 663 O O . ALA A 1 91 ? -7.936 -4.961 0.821 1.00 98.44 91 ALA A O 1
ATOM 664 N N . VAL A 1 92 ? -6.995 -3.727 -0.793 1.00 98.25 92 VAL A N 1
ATOM 665 C CA . VAL A 1 92 ? -7.811 -2.535 -0.509 1.00 98.25 92 VAL A CA 1
ATOM 666 C C . VAL A 1 92 ? -9.279 -2.761 -0.864 1.00 98.25 92 VAL A C 1
ATOM 668 O O . VAL A 1 92 ? -10.149 -2.382 -0.086 1.00 98.25 92 VAL A O 1
ATOM 671 N N . ALA A 1 93 ? -9.577 -3.443 -1.972 1.00 97.56 93 ALA A N 1
ATOM 672 C CA . ALA A 1 93 ? -10.955 -3.807 -2.302 1.00 97.56 93 ALA A CA 1
ATOM 673 C C . ALA A 1 93 ? -11.590 -4.703 -1.218 1.00 97.56 93 ALA A C 1
ATOM 675 O O . ALA A 1 93 ? -12.748 -4.509 -0.847 1.00 97.56 93 ALA A O 1
ATOM 676 N N . ALA A 1 94 ? -10.825 -5.640 -0.645 1.00 97.81 94 ALA A N 1
ATOM 677 C CA . ALA A 1 94 ? -11.294 -6.459 0.472 1.00 97.81 94 ALA A CA 1
ATOM 678 C C . ALA A 1 94 ? -11.633 -5.607 1.712 1.00 97.81 94 ALA A C 1
ATOM 680 O O . ALA A 1 94 ? -12.674 -5.833 2.336 1.00 97.81 94 ALA A O 1
ATOM 681 N N . LEU A 1 95 ? -10.813 -4.593 2.024 1.00 98.12 95 LEU A N 1
ATOM 682 C CA . LEU A 1 95 ? -11.091 -3.622 3.092 1.00 98.12 95 LEU A CA 1
ATOM 683 C C . LEU A 1 95 ? -12.378 -2.828 2.824 1.00 98.12 95 LEU A C 1
ATOM 685 O O . LEU A 1 95 ? -13.194 -2.686 3.731 1.00 98.12 95 LEU A O 1
ATOM 689 N N . GLU A 1 96 ? -12.596 -2.355 1.592 1.00 96.69 96 GLU A N 1
ATOM 690 C CA . GLU A 1 96 ? -13.817 -1.622 1.214 1.00 96.69 96 GLU A CA 1
ATOM 691 C C . GLU A 1 96 ? -15.085 -2.451 1.427 1.00 96.69 96 GLU A C 1
ATOM 693 O O . GLU A 1 96 ? -16.095 -1.940 1.911 1.00 96.69 96 GLU A O 1
ATOM 698 N N . THR A 1 97 ? -15.032 -3.739 1.081 1.00 95.69 97 THR A N 1
ATOM 699 C CA . THR A 1 97 ? -16.165 -4.661 1.252 1.00 95.69 97 THR A CA 1
ATOM 700 C C . THR A 1 97 ? -16.338 -5.166 2.686 1.00 95.69 97 THR A C 1
ATOM 702 O O . THR A 1 97 ? -17.313 -5.858 2.967 1.00 95.69 97 THR A O 1
ATOM 705 N N . GLY A 1 98 ? -15.412 -4.837 3.595 1.00 93.75 98 GLY A N 1
ATOM 706 C CA . GLY A 1 98 ? -15.425 -5.332 4.971 1.00 93.75 98 GLY A CA 1
ATOM 707 C C . GLY A 1 98 ? -15.225 -6.846 5.070 1.00 93.75 98 GLY A C 1
ATOM 708 O O . GLY A 1 98 ? -15.810 -7.481 5.947 1.00 93.75 98 GLY A O 1
ATOM 709 N N . ALA A 1 99 ? -14.442 -7.439 4.162 1.00 94.94 99 ALA A N 1
ATOM 710 C CA . ALA A 1 99 ? -14.190 -8.875 4.171 1.00 94.94 99 ALA A CA 1
ATOM 711 C C . ALA A 1 99 ? -13.505 -9.314 5.479 1.00 94.94 99 ALA A C 1
ATOM 713 O O . ALA A 1 99 ? -12.680 -8.591 6.049 1.00 94.94 99 ALA A O 1
ATOM 714 N N . ALA A 1 100 ? -13.828 -10.525 5.942 1.00 90.19 100 ALA A N 1
ATOM 715 C CA . ALA A 1 100 ? -13.147 -11.128 7.083 1.00 90.19 100 ALA A CA 1
ATOM 716 C C . ALA A 1 100 ? -11.632 -11.203 6.814 1.00 90.19 100 ALA A C 1
ATOM 718 O O . ALA A 1 100 ? -11.210 -11.475 5.692 1.00 90.19 100 ALA A O 1
ATOM 719 N N . ASP A 1 101 ? -10.818 -10.909 7.831 1.00 94.81 101 ASP A N 1
ATOM 720 C CA . ASP A 1 101 ? -9.350 -10.853 7.746 1.00 94.81 101 ASP A CA 1
ATOM 721 C C . ASP A 1 101 ? -8.764 -9.850 6.724 1.00 94.81 101 ASP A C 1
ATOM 723 O O . ASP A 1 101 ? -7.555 -9.872 6.461 1.00 94.81 101 ASP A O 1
ATOM 727 N N . ALA A 1 102 ? -9.563 -8.919 6.184 1.00 97.75 102 ALA A N 1
ATOM 728 C CA . ALA A 1 102 ? -9.069 -7.897 5.257 1.00 97.75 102 ALA A CA 1
ATOM 729 C C . ALA A 1 102 ? -7.891 -7.068 5.816 1.00 97.75 102 ALA A C 1
ATOM 731 O O . ALA A 1 102 ? -6.933 -6.877 5.068 1.00 97.75 102 ALA A O 1
ATOM 732 N N . PRO A 1 103 ? -7.864 -6.653 7.105 1.00 98.06 103 PRO A N 1
ATOM 733 C CA . PRO A 1 103 ? -6.703 -5.964 7.680 1.00 98.06 103 PRO A CA 1
ATOM 734 C C . PRO A 1 103 ? -5.400 -6.768 7.591 1.00 98.06 103 PRO A C 1
ATOM 736 O O . PRO A 1 103 ? -4.388 -6.247 7.131 1.00 98.06 103 PRO A O 1
ATOM 739 N N . LYS A 1 104 ? -5.429 -8.064 7.932 1.00 97.31 104 LYS A N 1
ATOM 740 C CA . LYS A 1 104 ? -4.249 -8.945 7.849 1.00 97.31 104 LYS A CA 1
ATOM 741 C C . LYS A 1 104 ? -3.823 -9.199 6.406 1.00 97.31 104 LYS A C 1
ATOM 743 O O . LYS A 1 104 ? -2.635 -9.214 6.095 1.00 97.31 104 LYS A O 1
ATOM 748 N N . THR A 1 105 ? -4.797 -9.390 5.517 1.00 96.81 105 THR A N 1
ATOM 749 C CA . THR A 1 105 ? -4.543 -9.561 4.080 1.00 96.81 105 THR A CA 1
ATOM 750 C C . THR A 1 105 ? -3.890 -8.310 3.497 1.00 96.81 105 THR A C 1
ATOM 752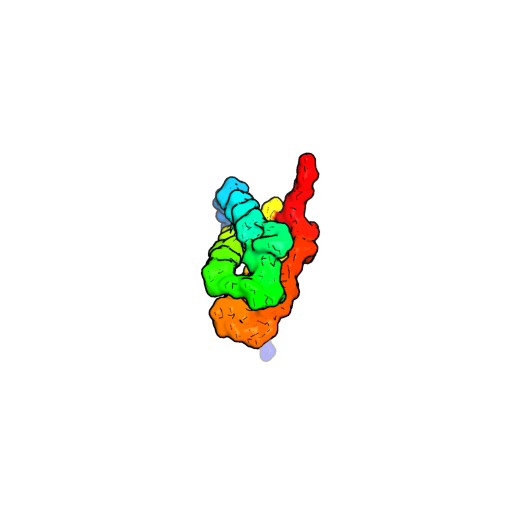 O O . THR A 1 105 ? -2.928 -8.403 2.734 1.00 96.81 105 THR A O 1
ATOM 755 N N . PHE A 1 106 ? -4.371 -7.132 3.896 1.00 98.38 106 PHE A N 1
ATOM 756 C CA . PHE A 1 106 ? -3.774 -5.861 3.521 1.00 98.38 106 PHE A CA 1
ATOM 757 C C . PHE A 1 106 ? -2.375 -5.685 4.101 1.00 98.38 106 PHE A C 1
ATOM 759 O O . PHE A 1 106 ? -1.482 -5.308 3.352 1.00 98.38 106 PHE A O 1
ATOM 766 N N . GLU A 1 107 ? -2.141 -6.020 5.369 1.00 97.25 107 GLU A N 1
ATOM 767 C CA . GLU A 1 107 ? -0.806 -5.966 5.975 1.00 97.25 107 GLU A CA 1
ATOM 768 C C . GLU A 1 107 ? 0.212 -6.813 5.197 1.00 97.25 107 GLU A C 1
ATOM 770 O O . GLU A 1 107 ? 1.309 -6.343 4.888 1.00 97.25 107 GLU A O 1
ATOM 775 N N . ALA A 1 108 ? -0.171 -8.034 4.815 1.00 97.06 108 ALA A N 1
ATOM 776 C CA . ALA A 1 108 ? 0.677 -8.919 4.025 1.00 97.06 108 ALA A CA 1
ATOM 777 C C . ALA A 1 108 ? 0.989 -8.347 2.628 1.00 97.06 108 ALA A C 1
ATOM 779 O O . ALA A 1 108 ? 2.115 -8.482 2.142 1.00 97.06 108 ALA A O 1
ATOM 780 N N . ALA A 1 109 ? 0.015 -7.689 1.988 1.00 97.75 109 ALA A N 1
ATOM 781 C CA . ALA A 1 109 ? 0.197 -7.033 0.693 1.00 97.75 109 ALA A CA 1
ATOM 782 C C . ALA A 1 109 ? 1.013 -5.730 0.801 1.00 97.75 109 ALA A C 1
ATOM 784 O O . ALA A 1 109 ? 1.851 -5.446 -0.056 1.00 97.75 109 ALA A O 1
ATOM 785 N N . ALA A 1 110 ? 0.825 -4.962 1.877 1.00 97.19 110 ALA A N 1
ATOM 786 C CA . ALA A 1 110 ? 1.544 -3.733 2.213 1.00 97.19 110 ALA A CA 1
ATOM 787 C C . ALA A 1 110 ? 2.955 -4.011 2.757 1.00 97.19 110 ALA A C 1
ATOM 789 O O . ALA A 1 110 ? 3.422 -3.411 3.727 1.00 97.19 110 ALA A O 1
ATOM 790 N N . ASN A 1 111 ? 3.678 -4.908 2.088 1.00 93.88 111 ASN A N 1
ATOM 791 C CA . ASN A 1 111 ? 5.029 -5.300 2.446 1.00 93.88 111 ASN A CA 1
ATOM 792 C C . ASN A 1 111 ? 6.041 -4.230 2.006 1.00 93.88 111 ASN A C 1
ATOM 794 O O . ASN A 1 111 ? 6.692 -4.323 0.959 1.00 93.88 111 ASN A O 1
ATOM 798 N N . CYS A 1 112 ? 6.178 -3.198 2.845 1.00 95.50 112 CYS A N 1
ATOM 799 C CA . CYS A 1 112 ? 7.074 -2.060 2.642 1.00 95.50 112 CYS A CA 1
ATOM 800 C C . CYS A 1 112 ? 8.497 -2.483 2.256 1.00 95.50 112 CYS A C 1
ATOM 802 O O . CYS A 1 112 ? 9.121 -1.839 1.416 1.00 95.50 112 CYS A O 1
ATOM 804 N N . LYS A 1 113 ? 9.020 -3.558 2.859 1.00 94.81 113 LYS A N 1
ATOM 805 C CA . LYS A 1 113 ? 10.373 -4.052 2.583 1.00 94.81 113 LYS A CA 1
ATOM 806 C C . LYS A 1 113 ? 10.460 -4.665 1.186 1.00 94.81 113 LYS A C 1
ATOM 808 O O . LYS A 1 113 ? 11.271 -4.212 0.384 1.00 94.81 113 LYS A O 1
ATOM 813 N N . ALA A 1 114 ? 9.582 -5.615 0.867 1.00 95.12 114 ALA A N 1
ATOM 814 C CA . ALA A 1 114 ? 9.612 -6.335 -0.406 1.00 95.12 114 ALA A CA 1
ATOM 815 C C . ALA A 1 114 ? 9.350 -5.437 -1.627 1.00 95.12 114 ALA A C 1
ATOM 817 O O . ALA A 1 114 ? 9.753 -5.781 -2.738 1.00 95.12 114 ALA A O 1
ATOM 818 N N . CYS A 1 115 ? 8.652 -4.311 -1.451 1.00 96.50 115 CYS A N 1
ATOM 819 C CA . CYS A 1 115 ? 8.509 -3.309 -2.504 1.00 96.50 115 CYS A CA 1
ATOM 820 C C . CYS A 1 115 ? 9.740 -2.394 -2.579 1.00 96.50 115 CYS A C 1
ATOM 822 O O . CYS A 1 115 ? 10.320 -2.213 -3.650 1.00 96.50 115 CYS A O 1
ATOM 824 N N . HIS A 1 116 ? 10.191 -1.845 -1.445 1.00 96.25 116 HIS A N 1
ATOM 825 C CA . HIS A 1 116 ? 11.277 -0.867 -1.447 1.00 96.25 116 HIS A CA 1
ATOM 826 C C . HIS A 1 116 ? 12.655 -1.451 -1.773 1.00 96.25 116 HIS A C 1
ATOM 828 O O . HIS A 1 116 ? 13.483 -0.718 -2.303 1.00 96.25 116 HIS A O 1
ATOM 834 N N . GLU A 1 117 ? 12.916 -2.730 -1.500 1.00 96.19 117 GLU A N 1
ATOM 835 C CA . GLU A 1 117 ? 14.176 -3.372 -1.904 1.00 96.19 117 GLU A CA 1
ATOM 836 C C . GLU A 1 117 ? 14.349 -3.416 -3.427 1.00 96.19 117 GLU A C 1
ATOM 838 O O . GLU A 1 117 ? 15.474 -3.333 -3.915 1.00 96.19 117 GLU A O 1
ATOM 843 N N . VAL A 1 118 ? 13.241 -3.496 -4.171 1.00 96.25 118 VAL A N 1
ATOM 844 C CA . VAL A 1 118 ? 13.248 -3.609 -5.636 1.00 96.25 118 VAL A CA 1
ATOM 845 C C . VAL A 1 118 ? 13.044 -2.255 -6.310 1.00 96.25 118 VAL A C 1
ATOM 847 O O . VAL A 1 118 ? 13.709 -1.962 -7.299 1.00 96.25 118 VAL A O 1
ATOM 850 N N . HIS A 1 119 ? 12.140 -1.426 -5.776 1.00 96.38 119 HIS A N 1
ATOM 851 C CA . HIS A 1 119 ? 11.599 -0.273 -6.499 1.00 96.38 119 HIS A CA 1
ATOM 852 C C . HIS A 1 119 ? 11.899 1.085 -5.873 1.00 96.38 119 HIS A C 1
ATOM 854 O O . HIS A 1 119 ? 11.532 2.110 -6.443 1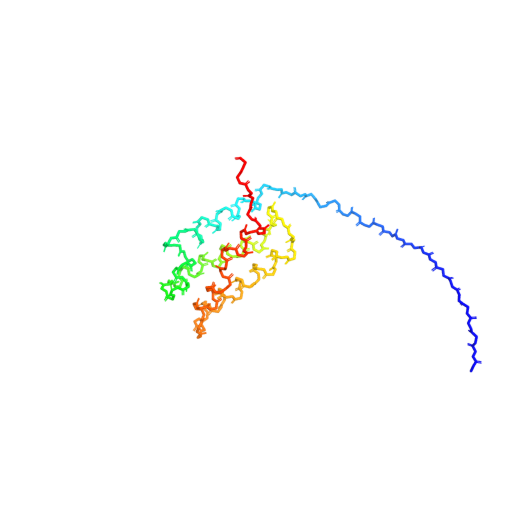.00 96.38 119 HIS A O 1
ATOM 860 N N . LYS A 1 120 ? 12.547 1.149 -4.703 1.00 94.31 120 LYS A N 1
ATOM 861 C CA . LYS A 1 120 ? 12.901 2.439 -4.103 1.00 94.31 120 LYS A CA 1
ATOM 862 C C . LYS A 1 120 ? 14.261 2.906 -4.624 1.00 94.31 120 LYS A C 1
ATOM 864 O O . LYS A 1 120 ? 15.259 2.219 -4.398 1.00 94.31 120 LYS A O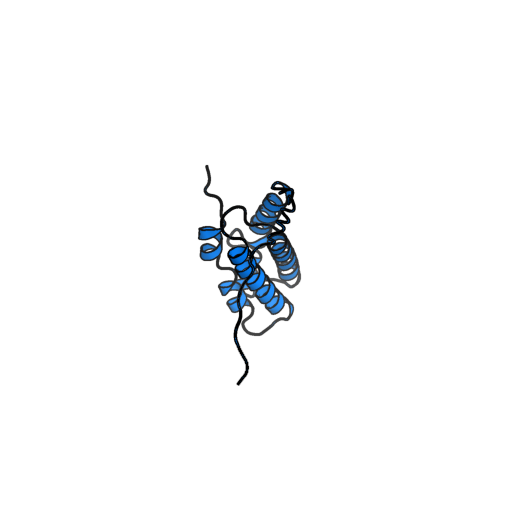 1
ATOM 869 N N . PRO A 1 121 ? 14.355 4.101 -5.230 1.00 91.38 121 PRO A N 1
ATOM 870 C CA . PRO A 1 121 ? 15.641 4.654 -5.623 1.00 91.38 121 PRO A CA 1
ATOM 871 C C . PRO A 1 121 ? 16.548 4.830 -4.402 1.00 91.38 121 PRO A C 1
ATOM 873 O O . PRO A 1 121 ? 16.120 5.335 -3.356 1.00 91.38 121 PRO A O 1
ATOM 876 N N . LYS A 1 122 ? 17.821 4.443 -4.530 1.00 86.56 122 LYS A N 1
ATOM 877 C CA . LYS A 1 122 ? 18.835 4.775 -3.524 1.00 86.56 122 LYS A CA 1
ATOM 878 C C . LYS A 1 122 ? 18.997 6.294 -3.495 1.00 86.56 122 LYS A C 1
ATOM 880 O O . LYS A 1 122 ? 19.079 6.927 -4.548 1.00 86.56 122 LYS A O 1
ATOM 885 N N . LYS A 1 123 ? 19.023 6.879 -2.294 1.00 75.44 123 LYS A N 1
ATOM 886 C CA . LYS A 1 123 ? 19.379 8.294 -2.143 1.00 75.44 123 LYS A CA 1
ATOM 887 C C . LYS A 1 123 ? 20.793 8.475 -2.701 1.00 75.44 123 LYS A C 1
ATOM 889 O O . LYS A 1 123 ? 21.671 7.690 -2.347 1.00 75.44 123 LYS A O 1
ATOM 894 N N . LYS A 1 124 ? 20.952 9.437 -3.606 1.00 52.78 124 LYS A N 1
ATOM 895 C CA . LYS A 1 124 ? 22.262 9.906 -4.057 1.00 52.78 124 LYS A CA 1
ATOM 896 C C . LYS A 1 124 ? 22.864 10.821 -3.003 1.00 52.78 124 LYS A C 1
ATOM 898 O O . LYS A 1 124 ? 22.062 11.499 -2.319 1.00 52.78 124 LYS A O 1
#

Foldseek 3Di:
DDDDDDDDDDDDPDPPDPPPDPPPPQVVLLVCLCVAAPDDCPHLLNCLLVVNHDLVSLVVNLVSLVSQCVHAQPFADRVLSNVLSVQLNVLSVCSNVVHPCSSVSSVVSSPVCSCCVTRPDDDD

Radius of gyration: 20.81 Å; chains: 1; bounding box: 38×56×61 Å

Sequence (124 aa):
MTKFKTTSVCAAMAMFSAVSVSYGAGDDAIKEAMKGGFKGDTSLAKLASEGKATKEDIAKLKAYVESLVKAKPPVGDDASWKEKTEALTKAVAALETGAADAPKTFEAAANCKACHEVHKPKKK